Protein AF-A0AAP9S722-F1 (afdb_monomer_lite)

Foldseek 3Di:
DCCLVCQQVVLVVVQVVCVVVVNPDRDDRPNDPDPQQVVLLVVLVVLQVVCCVVVVDPDDPDPVLVVCSSPVVCSRHDHDNDHPNVVVCCSVDPDDDPVVVVVVVVVVVVVVCCCPVPVVVVVVLVVVVVVCDPVPDDPVSVVVVVVVVVVVVVVVDD

InterPro domains:
  IPR004299 Membrane bound O-acyl transferase, MBOAT [PF03062] (55-155)
  IPR051085 Membrane-bound O-acyltransferase [PTHR13285] (2-118)

Structure (mmCIF, N/CA/C/O backbone):
data_AF-A0AAP9S722-F1
#
_entry.id   AF-A0AAP9S722-F1
#
loop_
_atom_site.group_PDB
_atom_site.id
_atom_site.type_symbol
_atom_site.label_atom_id
_atom_site.label_alt_id
_atom_site.label_comp_id
_atom_site.label_asym_id
_atom_site.label_entity_id
_atom_site.label_seq_id
_atom_site.pdbx_PDB_ins_code
_atom_site.Cartn_x
_atom_site.Cartn_y
_atom_site.Cartn_z
_atom_site.occupancy
_atom_site.B_iso_or_equiv
_atom_site.auth_seq_id
_atom_site.auth_comp_id
_atom_site.auth_asym_id
_atom_site.auth_atom_id
_atom_site.pdbx_PDB_model_num
ATOM 1 N N . MET A 1 1 ? -6.057 -19.200 -9.164 1.00 54.00 1 MET A N 1
ATOM 2 C CA . MET A 1 1 ? -4.610 -18.949 -9.387 1.00 54.00 1 MET A CA 1
ATOM 3 C C . MET A 1 1 ? -4.023 -19.876 -10.448 1.00 54.00 1 MET A C 1
ATOM 5 O O . MET A 1 1 ? -3.606 -19.373 -11.482 1.00 54.00 1 MET A O 1
ATOM 9 N N . PHE A 1 2 ? -4.044 -21.202 -10.250 1.00 55.28 2 PHE A N 1
ATOM 10 C CA . PHE A 1 2 ? -3.465 -22.172 -11.196 1.00 55.28 2 PHE A CA 1
ATOM 11 C C . PHE A 1 2 ? -4.076 -22.087 -12.611 1.00 55.28 2 PHE A C 1
ATOM 13 O O . PHE A 1 2 ? -3.354 -21.917 -13.587 1.00 55.28 2 PHE A O 1
ATOM 20 N N . LEU A 1 3 ? -5.408 -22.056 -12.724 1.00 56.44 3 LEU A N 1
ATOM 21 C CA . LEU A 1 3 ? -6.095 -21.977 -14.024 1.00 56.44 3 LEU A CA 1
ATOM 22 C C . LEU A 1 3 ? -5.758 -20.707 -14.830 1.00 56.44 3 LEU A C 1
ATOM 24 O O . LEU A 1 3 ? -5.638 -20.768 -16.045 1.00 56.44 3 LEU A O 1
ATOM 28 N N . PHE A 1 4 ? -5.542 -19.564 -14.175 1.00 58.66 4 PHE A N 1
ATOM 29 C CA . PHE A 1 4 ? -5.227 -18.303 -14.862 1.00 58.66 4 PHE A CA 1
ATOM 30 C C . PHE A 1 4 ? -3.790 -18.265 -15.388 1.00 58.66 4 PHE A C 1
ATOM 32 O O . PHE A 1 4 ? -3.552 -17.783 -16.487 1.00 58.66 4 PHE A O 1
ATOM 39 N N . LYS A 1 5 ? -2.830 -18.784 -14.615 1.00 58.50 5 LYS A N 1
ATOM 40 C CA . LYS A 1 5 ? -1.409 -18.742 -14.982 1.00 58.50 5 LYS A CA 1
ATOM 41 C C . LYS A 1 5 ? -1.025 -19.836 -15.981 1.00 58.50 5 LYS A C 1
ATOM 43 O O . LYS A 1 5 ? -0.158 -19.617 -16.818 1.00 58.50 5 LYS A O 1
ATOM 48 N N . TYR A 1 6 ? -1.669 -21.000 -15.892 1.00 63.03 6 TYR A N 1
ATOM 49 C CA . TYR A 1 6 ? -1.315 -22.171 -16.693 1.00 63.03 6 TYR A CA 1
ATOM 50 C C . TYR A 1 6 ? -2.279 -22.448 -17.852 1.00 63.03 6 TYR A C 1
ATOM 52 O O . TYR A 1 6 ? -1.959 -23.304 -18.669 1.00 63.03 6 TYR A O 1
ATOM 60 N N . SER A 1 7 ? -3.404 -21.730 -17.991 1.00 65.06 7 SER A N 1
ATOM 61 C CA . SER A 1 7 ? -4.310 -21.907 -19.144 1.00 65.06 7 SER A CA 1
ATOM 62 C C . SER A 1 7 ? -3.621 -21.614 -20.473 1.00 65.06 7 SER A C 1
ATOM 64 O O . SER A 1 7 ? -3.745 -22.414 -21.393 1.00 65.06 7 SER A O 1
ATOM 66 N N . GLY A 1 8 ? -2.839 -20.533 -20.562 1.00 68.94 8 GLY A N 1
ATOM 67 C CA . GLY A 1 8 ? -2.083 -20.194 -21.772 1.00 68.94 8 GLY A CA 1
ATOM 68 C C . GLY A 1 8 ? -1.009 -21.226 -22.121 1.00 68.94 8 GLY A C 1
ATOM 69 O O . GLY A 1 8 ? -0.897 -21.642 -23.272 1.00 68.94 8 GLY A O 1
ATOM 70 N N . PHE A 1 9 ? -0.272 -21.711 -21.116 1.00 70.12 9 PHE A N 1
ATOM 71 C CA . PHE A 1 9 ? 0.711 -22.784 -21.290 1.00 70.12 9 PHE A CA 1
ATOM 72 C C . PHE A 1 9 ? 0.038 -24.095 -21.716 1.00 70.12 9 PHE A C 1
ATOM 74 O O . PHE A 1 9 ? 0.480 -24.735 -22.664 1.00 70.12 9 PHE A O 1
ATOM 81 N N . PHE A 1 10 ? -1.056 -24.487 -21.063 1.00 71.38 10 PHE A N 1
ATOM 82 C CA . 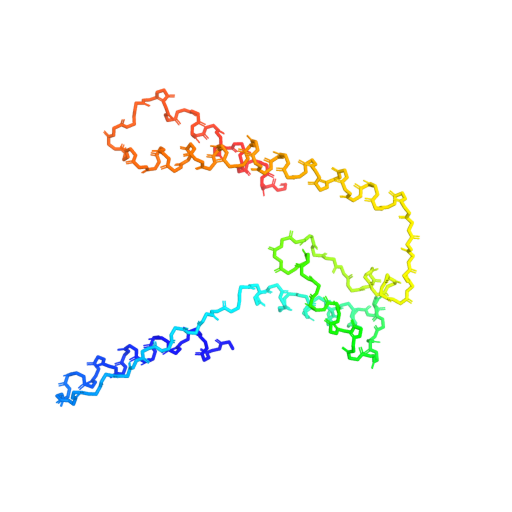PHE A 1 10 ? -1.760 -25.731 -21.362 1.00 71.38 10 PHE A CA 1
ATOM 83 C C . PHE A 1 10 ? -2.418 -25.691 -22.747 1.00 71.38 10 PHE A C 1
ATOM 85 O O . PHE A 1 10 ? -2.243 -26.625 -23.522 1.00 71.38 10 PHE A O 1
ATOM 92 N N . ALA A 1 11 ? -3.082 -24.585 -23.103 1.00 70.31 11 ALA A N 1
ATOM 93 C CA . ALA A 1 11 ? -3.672 -24.379 -24.426 1.00 70.31 11 ALA A CA 1
ATOM 94 C C . ALA A 1 11 ? -2.610 -24.340 -25.540 1.00 70.31 11 ALA A C 1
ATOM 96 O O . ALA A 1 11 ? -2.820 -24.918 -26.604 1.00 70.31 11 ALA A O 1
ATOM 97 N N . GLY A 1 12 ? -1.446 -23.726 -25.288 1.00 71.25 12 GLY A N 1
ATOM 98 C CA . GLY A 1 12 ? -0.318 -23.718 -26.224 1.00 71.25 12 GLY A CA 1
ATOM 99 C C . GLY A 1 12 ? 0.289 -25.107 -26.453 1.00 71.25 12 GLY A C 1
ATOM 100 O O . GLY A 1 12 ? 0.514 -25.496 -27.598 1.00 71.25 12 GLY A O 1
ATOM 101 N N . ASN A 1 13 ? 0.491 -25.891 -25.387 1.00 76.69 13 ASN A N 1
ATOM 102 C CA . ASN A 1 13 ? 0.981 -27.269 -25.501 1.00 76.69 13 ASN A CA 1
ATOM 103 C C . ASN A 1 13 ? -0.042 -28.187 -26.187 1.00 76.69 13 ASN A C 1
ATOM 105 O O . ASN A 1 13 ? 0.343 -29.007 -27.019 1.00 76.69 13 ASN A O 1
ATOM 109 N N . LEU A 1 14 ? -1.340 -28.027 -25.899 1.00 73.81 14 LEU A N 1
ATOM 110 C CA . LEU A 1 14 ? -2.395 -28.793 -26.567 1.00 73.81 14 LEU A CA 1
ATOM 111 C C . LEU A 1 14 ? -2.430 -28.490 -28.068 1.00 73.81 14 LEU A C 1
ATOM 113 O O . LEU A 1 14 ? -2.436 -29.421 -28.866 1.00 73.81 14 LEU A O 1
ATOM 117 N N . ASN A 1 15 ? -2.385 -27.210 -28.456 1.00 74.94 15 ASN A N 1
ATOM 118 C CA . ASN A 1 15 ? -2.340 -26.807 -29.864 1.00 74.94 15 ASN A CA 1
ATOM 119 C C . ASN A 1 15 ? -1.092 -27.344 -30.581 1.00 74.94 15 ASN A C 1
ATOM 121 O O . ASN A 1 15 ? -1.192 -27.761 -31.732 1.00 74.94 15 ASN A O 1
ATOM 125 N N . TRP A 1 16 ? 0.067 -27.386 -29.914 1.00 74.06 16 TRP A N 1
ATOM 126 C CA . TRP A 1 16 ? 1.291 -27.959 -30.485 1.00 74.06 16 TRP A CA 1
ATOM 127 C C . TRP A 1 16 ? 1.162 -29.468 -30.760 1.00 74.06 16 TRP A C 1
ATOM 129 O O . TRP A 1 16 ? 1.579 -29.948 -31.815 1.00 74.06 16 TRP A O 1
ATOM 139 N N . ILE A 1 17 ? 0.534 -30.216 -29.848 1.00 76.38 17 ILE A N 1
ATOM 140 C CA . ILE A 1 17 ? 0.276 -31.657 -30.008 1.00 76.38 17 ILE A CA 1
ATOM 141 C C . ILE A 1 17 ? -0.802 -31.904 -31.078 1.00 76.38 17 ILE A C 1
ATOM 143 O O . ILE A 1 17 ? -0.631 -32.769 -31.933 1.00 76.38 17 ILE A O 1
ATOM 147 N N . LEU A 1 18 ? -1.882 -31.117 -31.077 1.00 71.31 18 LEU A N 1
ATOM 148 C CA . LEU A 1 18 ? -2.983 -31.205 -32.045 1.00 71.31 18 LEU A CA 1
ATOM 149 C C . LEU A 1 18 ? -2.522 -30.888 -33.477 1.00 71.31 18 LEU A C 1
ATOM 151 O O . LEU A 1 18 ? -2.888 -31.612 -34.403 1.00 71.31 18 LEU A O 1
ATOM 155 N N . GLN A 1 19 ? -1.644 -29.889 -33.653 1.00 71.81 19 GLN A N 1
ATOM 156 C CA . GLN A 1 19 ? -1.005 -29.605 -34.944 1.00 71.81 19 GLN A CA 1
ATOM 157 C C . GLN A 1 19 ? -0.114 -30.757 -35.416 1.00 71.81 19 GLN A C 1
ATOM 159 O O . GLN A 1 19 ? -0.135 -31.091 -36.598 1.00 71.81 19 GLN A O 1
ATOM 164 N N . LYS A 1 20 ? 0.629 -31.409 -34.511 1.00 71.31 20 LYS A N 1
ATOM 165 C CA . LYS A 1 20 ? 1.445 -32.583 -34.863 1.00 71.31 20 LYS A CA 1
ATOM 166 C C . LYS A 1 20 ? 0.620 -33.807 -35.268 1.00 71.31 20 LYS A C 1
ATOM 168 O O . LYS A 1 20 ? 1.112 -34.620 -36.041 1.00 71.31 20 LYS A O 1
ATOM 173 N N . ILE A 1 21 ? -0.607 -33.940 -34.763 1.00 76.56 21 ILE A N 1
ATOM 174 C CA . ILE A 1 21 ? -1.522 -35.058 -35.062 1.00 76.56 21 ILE A CA 1
ATOM 175 C C . ILE A 1 21 ? -2.395 -34.766 -36.307 1.00 76.56 21 ILE A C 1
ATOM 177 O O . ILE A 1 21 ? -3.160 -35.617 -36.748 1.00 76.56 21 ILE A O 1
ATOM 181 N N . GLY A 1 22 ? -2.249 -33.591 -36.937 1.00 65.38 22 GLY A N 1
ATOM 182 C CA . GLY A 1 22 ? -2.937 -33.246 -38.189 1.00 65.38 22 GLY A CA 1
ATOM 183 C C . GLY A 1 22 ? -4.399 -32.820 -38.016 1.00 65.38 22 GLY A C 1
ATOM 184 O O . GLY A 1 22 ? -5.134 -32.711 -38.995 1.00 65.38 22 GLY A O 1
ATOM 185 N N . ILE A 1 23 ? -4.832 -32.554 -36.781 1.00 61.81 23 ILE A N 1
ATOM 186 C CA . ILE A 1 23 ? -6.182 -32.077 -36.477 1.00 61.81 23 ILE A CA 1
ATOM 187 C C . ILE A 1 23 ? -6.142 -30.546 -36.520 1.00 61.81 23 ILE A C 1
ATOM 189 O O . ILE A 1 23 ? -5.562 -29.906 -35.645 1.00 61.81 23 ILE A O 1
ATOM 193 N N . GLY A 1 24 ? -6.752 -29.945 -37.547 1.00 58.12 24 GLY A N 1
ATOM 194 C CA . GLY A 1 24 ? -6.801 -28.492 -37.784 1.00 58.12 24 GLY A CA 1
ATOM 195 C C . GLY A 1 24 ? -7.684 -27.707 -36.805 1.00 58.12 24 GLY A C 1
ATOM 196 O O . GLY A 1 24 ? -8.403 -26.800 -37.215 1.00 58.12 24 GLY A O 1
ATOM 197 N N . PHE A 1 25 ? -7.676 -28.068 -35.521 1.00 58.31 25 PHE A N 1
ATOM 198 C CA . PHE A 1 25 ? -8.461 -27.415 -34.481 1.00 58.31 25 PHE A CA 1
ATOM 199 C C . PHE A 1 25 ? -7.554 -26.494 -33.661 1.00 58.31 25 PHE A C 1
ATOM 201 O O . PHE A 1 25 ? -6.745 -26.942 -32.853 1.00 58.31 25 PHE A O 1
ATOM 208 N N . SER A 1 26 ? -7.666 -25.189 -33.905 1.00 58.22 26 SER A N 1
ATOM 209 C CA . SER A 1 26 ? -6.958 -24.155 -33.149 1.00 58.22 26 SER A CA 1
ATOM 210 C C . SER A 1 26 ? -7.811 -23.744 -31.953 1.00 58.22 26 SER A C 1
ATOM 212 O O . SER A 1 26 ? -8.825 -23.059 -32.107 1.00 58.22 26 SER A O 1
ATOM 214 N N . ILE A 1 27 ? -7.420 -24.162 -30.748 1.00 62.81 27 ILE A N 1
ATOM 215 C CA . ILE A 1 27 ? -8.035 -23.646 -29.526 1.00 62.81 27 ILE A CA 1
ATOM 216 C C . ILE A 1 27 ? -7.507 -22.227 -29.343 1.00 62.81 27 ILE A C 1
ATOM 218 O O . ILE A 1 27 ? -6.312 -22.018 -29.121 1.00 62.81 27 ILE A O 1
ATOM 222 N N . ARG A 1 28 ? -8.393 -21.236 -29.457 1.00 60.84 28 ARG A N 1
ATOM 223 C CA . ARG A 1 28 ? -8.056 -19.838 -29.186 1.00 60.84 28 ARG A CA 1
ATOM 224 C C . ARG A 1 28 ? -7.598 -19.742 -27.735 1.00 60.84 28 ARG A C 1
ATOM 226 O O . ARG A 1 28 ? -8.394 -20.001 -26.839 1.00 60.84 28 ARG A O 1
ATOM 233 N N . ILE A 1 29 ? -6.328 -19.403 -27.518 1.00 61.72 29 ILE A N 1
ATOM 234 C CA . ILE A 1 29 ? -5.770 -19.206 -26.180 1.00 61.72 29 ILE A CA 1
ATOM 235 C C . ILE A 1 29 ? -6.556 -18.056 -25.549 1.00 61.72 29 ILE A C 1
ATOM 237 O O . ILE A 1 29 ? -6.481 -16.933 -26.056 1.00 61.72 29 ILE A O 1
ATOM 241 N N . PRO A 1 30 ? -7.355 -18.302 -24.500 1.00 61.62 30 PRO A N 1
ATOM 242 C CA . PRO A 1 30 ? -8.021 -17.211 -23.832 1.00 61.62 30 PRO A CA 1
ATOM 243 C C . PRO A 1 30 ? -6.936 -16.478 -23.038 1.00 61.62 30 PRO A C 1
ATOM 245 O O . PRO A 1 30 ? -6.375 -17.007 -22.077 1.00 61.62 30 PRO A O 1
ATOM 248 N N . GLU A 1 31 ? -6.586 -15.273 -23.482 1.00 58.88 31 GLU A N 1
ATOM 249 C CA . GLU A 1 31 ? -5.776 -14.345 -22.700 1.00 58.88 31 GLU A CA 1
ATOM 250 C C . GLU A 1 31 ? -6.621 -13.912 -21.503 1.00 58.88 31 GLU A C 1
ATOM 252 O O . GLU A 1 31 ? -7.357 -12.931 -21.564 1.00 58.88 31 GLU A O 1
ATOM 257 N N . LEU A 1 32 ? -6.595 -14.694 -20.422 1.00 62.19 32 LEU A N 1
ATOM 258 C CA . LEU A 1 32 ? -7.204 -14.259 -19.175 1.00 62.19 32 LEU A CA 1
ATOM 259 C C . LEU A 1 32 ? -6.266 -13.214 -18.568 1.00 62.19 32 LEU A C 1
ATOM 261 O O . LEU A 1 32 ? -5.161 -13.579 -18.148 1.00 62.19 32 LEU A O 1
ATOM 265 N N . PRO A 1 33 ? -6.672 -11.934 -18.486 1.00 61.72 33 PRO A N 1
ATOM 266 C CA . PRO A 1 33 ? -5.869 -10.941 -17.801 1.00 61.72 33 PRO A CA 1
ATOM 267 C C . PRO A 1 33 ? -5.736 -11.380 -16.344 1.00 61.72 33 PRO A C 1
ATOM 269 O O . PRO A 1 33 ? -6.727 -11.543 -15.629 1.00 61.72 33 PRO A O 1
ATOM 272 N N . LEU A 1 34 ? -4.501 -11.626 -15.912 1.00 63.38 34 LEU A N 1
ATOM 273 C CA . LEU A 1 34 ? -4.204 -11.874 -14.508 1.00 63.38 34 LEU A CA 1
ATOM 274 C C . LEU A 1 34 ? -4.618 -10.622 -13.726 1.00 63.38 34 LEU A C 1
ATOM 276 O O . LEU A 1 34 ? -4.130 -9.536 -14.051 1.00 63.38 34 LEU A O 1
ATOM 280 N N . PRO A 1 35 ? -5.490 -10.741 -12.707 1.00 63.94 35 PRO A N 1
ATOM 281 C CA . PRO A 1 35 ? -5.807 -9.599 -11.868 1.00 63.94 35 PRO A CA 1
ATOM 282 C C . PRO A 1 35 ? -4.514 -9.062 -11.246 1.00 63.94 35 PRO A C 1
ATOM 284 O O . PRO A 1 35 ? -3.814 -9.752 -10.495 1.00 63.94 35 PRO A O 1
ATOM 287 N N . VAL A 1 36 ? -4.162 -7.835 -11.616 1.00 65.69 36 VAL A N 1
ATOM 288 C CA . VAL A 1 36 ? -2.990 -7.150 -11.081 1.00 65.69 36 VAL A CA 1
ATOM 289 C C . VAL A 1 36 ? -3.215 -6.975 -9.579 1.00 65.69 36 VAL A C 1
ATOM 291 O O . VAL A 1 36 ? -4.240 -6.442 -9.165 1.00 65.69 36 VAL A O 1
ATOM 294 N N . GLY A 1 37 ? -2.281 -7.464 -8.762 1.00 67.31 37 GLY A N 1
ATOM 295 C CA . GLY A 1 37 ? -2.318 -7.282 -7.309 1.00 67.31 37 GLY A CA 1
ATOM 296 C C . GLY A 1 37 ? -2.758 -8.487 -6.468 1.00 67.31 37 GLY A C 1
ATOM 297 O O . GLY A 1 37 ? -2.873 -8.352 -5.255 1.00 67.31 37 GLY A O 1
ATOM 298 N N . ILE A 1 38 ? -2.937 -9.688 -7.040 1.00 75.62 38 ILE A N 1
ATOM 299 C CA . ILE A 1 38 ? -3.320 -10.888 -6.252 1.00 75.62 38 ILE A CA 1
ATOM 300 C C . ILE A 1 38 ? -2.337 -11.213 -5.122 1.00 75.62 38 ILE A C 1
ATOM 302 O O . ILE A 1 38 ? -2.756 -11.653 -4.055 1.00 75.62 38 ILE A O 1
ATOM 306 N N . SER A 1 39 ? -1.043 -10.961 -5.310 1.00 78.00 39 SER A N 1
ATOM 307 C CA . SER A 1 39 ? -0.060 -11.141 -4.237 1.00 78.00 39 SER A CA 1
ATOM 308 C C . SER A 1 39 ? -0.376 -10.261 -3.022 1.00 78.00 39 SER A C 1
ATOM 310 O O . SER A 1 39 ? -0.312 -10.735 -1.890 1.00 78.00 39 SER A O 1
ATOM 312 N N . PHE A 1 40 ? -0.806 -9.017 -3.243 1.00 76.81 40 PHE A N 1
ATOM 313 C CA . PHE A 1 40 ? -1.189 -8.111 -2.160 1.00 76.81 40 PHE A CA 1
ATOM 314 C C . PHE A 1 40 ? -2.459 -8.582 -1.452 1.00 76.81 40 PHE A C 1
ATOM 316 O O . PHE A 1 40 ? -2.473 -8.608 -0.224 1.00 76.81 40 PHE A O 1
ATOM 323 N N . TYR A 1 41 ? -3.458 -9.074 -2.195 1.00 77.81 41 TYR A N 1
ATOM 324 C CA . TYR A 1 41 ? -4.643 -9.717 -1.612 1.00 77.81 41 TYR A CA 1
ATOM 325 C C . TYR A 1 41 ? -4.266 -10.874 -0.680 1.00 77.81 41 TYR A C 1
ATOM 327 O O . TYR A 1 41 ? -4.776 -10.977 0.436 1.00 77.81 41 TYR A O 1
ATOM 335 N N . THR A 1 42 ? -3.341 -11.739 -1.111 1.00 82.00 42 THR A N 1
ATOM 336 C CA . THR A 1 42 ? -2.891 -12.859 -0.277 1.00 82.00 42 THR A CA 1
ATOM 337 C C . THR A 1 42 ? -2.114 -12.391 0.949 1.00 82.00 42 THR A C 1
ATOM 339 O O . THR A 1 42 ? -2.348 -12.911 2.036 1.00 82.00 42 THR A O 1
ATOM 342 N N . PHE A 1 43 ? -1.249 -11.380 0.821 1.00 79.81 43 PHE A N 1
ATOM 343 C CA . PHE A 1 43 ? -0.515 -10.838 1.966 1.00 79.81 43 PHE A CA 1
ATOM 344 C C . PHE A 1 43 ? -1.436 -10.156 2.978 1.00 79.81 43 PHE A C 1
ATOM 346 O O . PHE A 1 43 ? -1.261 -10.359 4.175 1.00 79.81 43 PHE A O 1
ATOM 353 N N . GLN A 1 44 ? -2.458 -9.427 2.526 1.00 79.75 44 GLN A N 1
ATOM 354 C CA . GLN A 1 44 ? -3.471 -8.849 3.412 1.00 79.75 44 GLN A CA 1
ATOM 355 C C . GLN A 1 44 ? -4.283 -9.928 4.135 1.00 79.75 44 GLN A C 1
ATOM 357 O O . GLN A 1 44 ? -4.491 -9.830 5.342 1.00 79.75 44 GLN A O 1
ATOM 362 N N . ALA A 1 45 ? -4.704 -10.985 3.432 1.00 83.38 45 ALA A N 1
ATOM 363 C CA . ALA A 1 45 ? -5.439 -12.092 4.042 1.00 83.38 45 ALA A CA 1
ATOM 364 C C . ALA A 1 45 ? -4.593 -12.847 5.083 1.00 83.38 45 ALA A C 1
ATOM 366 O O . ALA A 1 45 ? -5.088 -13.178 6.160 1.00 83.38 45 ALA A O 1
ATOM 367 N N . ILE A 1 46 ? -3.307 -13.073 4.794 1.00 84.88 46 ILE A N 1
ATOM 368 C CA . ILE A 1 46 ? -2.363 -13.687 5.737 1.00 84.88 46 ILE A CA 1
ATOM 369 C C . ILE A 1 46 ? -2.118 -12.763 6.933 1.00 84.88 46 ILE A C 1
ATOM 371 O O . ILE A 1 46 ? -2.141 -13.235 8.066 1.00 84.88 46 ILE A O 1
ATOM 375 N N . SER A 1 47 ? -1.929 -11.459 6.705 1.00 82.25 47 SER A N 1
ATOM 376 C CA . SER A 1 47 ? -1.750 -10.479 7.783 1.00 82.25 47 SER A CA 1
ATOM 377 C C . SER A 1 47 ? -2.969 -10.444 8.700 1.00 82.25 47 SER A C 1
ATOM 379 O O . SER A 1 47 ? -2.816 -10.486 9.914 1.00 82.25 47 SER A O 1
ATOM 381 N N . TYR A 1 48 ? -4.179 -10.447 8.137 1.00 82.81 48 TYR A N 1
ATOM 382 C CA . TYR A 1 48 ? -5.417 -10.529 8.909 1.00 82.81 48 TYR A CA 1
ATOM 383 C C . TYR A 1 48 ? -5.463 -11.792 9.776 1.00 82.81 48 TYR A C 1
ATOM 385 O O . TYR A 1 48 ? -5.758 -11.725 10.968 1.00 82.81 48 TYR A O 1
ATOM 393 N N . LEU A 1 49 ? -5.141 -12.948 9.187 1.00 85.12 49 LEU A N 1
ATOM 394 C CA . LEU A 1 49 ? -5.144 -14.217 9.907 1.00 85.12 49 LEU A CA 1
ATOM 395 C C . LEU A 1 49 ? -4.097 -14.233 11.032 1.00 85.12 49 LEU A C 1
ATOM 397 O O . LEU A 1 49 ? -4.380 -14.731 12.120 1.00 85.12 49 LEU A O 1
ATOM 401 N N . ALA A 1 50 ? -2.918 -13.655 10.792 1.00 84.19 50 ALA A N 1
ATOM 402 C CA . ALA A 1 50 ? -1.865 -13.512 11.790 1.00 84.19 50 ALA A CA 1
ATOM 403 C C . ALA A 1 50 ? -2.288 -12.594 12.952 1.00 84.19 50 ALA A C 1
ATOM 405 O O . ALA A 1 50 ? -2.094 -12.967 14.109 1.00 84.19 50 ALA A O 1
ATOM 406 N N . ASP A 1 51 ? -2.915 -11.448 12.664 1.00 81.31 51 ASP A N 1
ATOM 407 C CA . ASP A 1 51 ? -3.405 -10.495 13.673 1.00 81.31 51 ASP A CA 1
ATOM 408 C C . ASP A 1 51 ? -4.495 -11.126 14.564 1.00 81.31 51 ASP A C 1
ATOM 410 O O . ASP A 1 51 ? -4.495 -10.951 15.787 1.00 81.31 51 ASP A O 1
ATOM 414 N N . VAL A 1 52 ? -5.409 -11.906 13.967 1.00 84.38 52 VAL A N 1
ATOM 415 C CA . VAL A 1 52 ? -6.454 -12.648 14.699 1.00 84.38 52 VAL A CA 1
ATOM 416 C C . VAL A 1 52 ? -5.843 -13.772 15.535 1.00 84.38 52 VAL A C 1
ATOM 418 O O . VAL A 1 52 ? -6.210 -13.943 16.698 1.00 84.38 52 VAL A O 1
ATOM 421 N N . TYR A 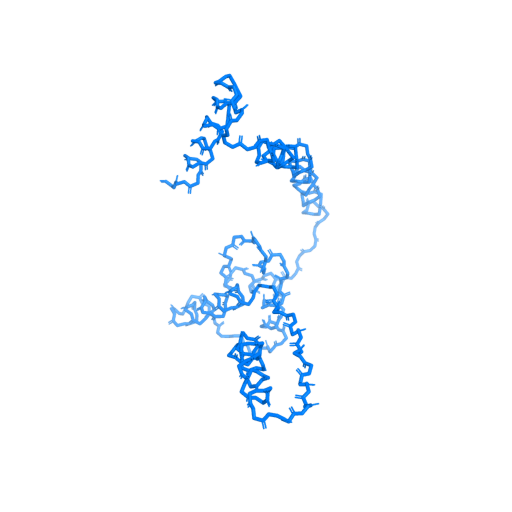1 53 ? -4.874 -14.510 14.984 1.00 84.88 53 TYR A N 1
ATOM 422 C CA . TYR A 1 53 ? -4.172 -15.574 15.705 1.00 84.88 53 TYR A CA 1
ATOM 423 C C . TYR A 1 53 ? -3.405 -15.039 16.923 1.00 84.88 53 TYR A C 1
ATOM 425 O O . TYR A 1 53 ? -3.454 -15.631 18.001 1.00 84.88 53 TYR A O 1
ATOM 433 N N . ARG A 1 54 ? -2.752 -13.878 16.785 1.00 84.19 54 ARG A N 1
ATOM 434 C CA . ARG A 1 54 ? -2.048 -13.181 17.876 1.00 84.19 54 ARG A CA 1
ATOM 435 C C . ARG A 1 54 ? -2.978 -12.492 18.878 1.00 84.19 54 ARG A C 1
ATOM 437 O O . ARG A 1 54 ? -2.495 -11.955 19.870 1.00 84.19 54 ARG A O 1
ATOM 444 N N . LYS A 1 55 ? -4.298 -12.529 18.656 1.00 80.12 55 LYS A N 1
ATOM 445 C CA . LYS A 1 55 ? -5.324 -11.840 19.461 1.00 80.12 55 LYS A CA 1
ATOM 446 C C . LYS A 1 55 ? -5.136 -10.315 19.525 1.00 80.12 55 LYS A C 1
ATOM 448 O O . LYS A 1 55 ? -5.667 -9.671 20.426 1.00 80.12 55 LYS A O 1
ATOM 453 N N . GLU A 1 56 ? -4.419 -9.730 18.564 1.00 75.50 56 GLU A N 1
ATOM 454 C CA . GLU A 1 56 ? -4.237 -8.275 18.449 1.00 75.50 56 GLU A CA 1
ATOM 455 C C . GLU A 1 56 ? -5.474 -7.601 17.834 1.00 75.50 56 GLU A C 1
ATOM 457 O O . GLU A 1 56 ? -5.786 -6.445 18.130 1.00 75.50 56 GLU A O 1
ATOM 462 N N . ALA A 1 57 ? -6.227 -8.344 17.017 1.00 72.56 57 ALA A N 1
ATOM 463 C CA . ALA A 1 57 ? -7.517 -7.932 16.487 1.00 72.56 57 ALA A CA 1
ATOM 464 C C . ALA A 1 57 ? -8.580 -9.015 16.711 1.00 72.56 57 ALA A C 1
ATOM 466 O O . ALA A 1 57 ? -8.332 -10.206 16.535 1.00 72.56 57 ALA A O 1
ATOM 467 N N . PHE A 1 58 ? -9.798 -8.595 17.063 1.00 75.88 58 PHE A N 1
ATOM 468 C CA . PHE A 1 58 ? -10.949 -9.497 17.068 1.00 75.88 58 PHE A CA 1
ATOM 469 C C . PHE A 1 58 ? -11.349 -9.851 15.635 1.00 75.88 58 PHE A C 1
ATOM 471 O O . PHE A 1 58 ? -11.276 -9.000 14.742 1.00 75.88 58 PHE A O 1
ATOM 478 N N . HIS A 1 59 ? -11.803 -11.092 15.445 1.00 76.88 59 HIS A N 1
ATOM 479 C CA . HIS A 1 59 ? -12.383 -11.531 14.181 1.00 76.88 59 HIS A CA 1
ATOM 480 C C . HIS A 1 59 ? -13.552 -10.615 13.797 1.00 76.88 59 HIS A C 1
ATOM 482 O O . HIS A 1 59 ? -14.300 -10.129 14.650 1.00 76.88 59 HIS A O 1
ATOM 488 N N . GLU A 1 60 ? -13.680 -10.347 12.504 1.00 79.56 60 GLU A N 1
ATOM 489 C CA . GLU A 1 60 ? -14.731 -9.481 11.992 1.00 79.56 60 GLU A CA 1
ATOM 490 C C . GLU A 1 60 ? -15.962 -10.335 11.724 1.00 79.56 60 GLU A C 1
ATOM 492 O O . GLU A 1 60 ? -15.869 -11.366 11.063 1.00 79.56 60 GLU A O 1
ATOM 497 N N . THR A 1 61 ? -17.113 -9.925 12.249 1.00 79.38 61 THR A N 1
ATOM 498 C CA . THR A 1 61 ? -18.366 -10.677 12.092 1.00 79.38 61 THR A CA 1
ATOM 499 C C . THR A 1 61 ? -19.113 -10.291 10.817 1.00 79.38 61 THR A C 1
ATOM 501 O O . THR A 1 61 ? -19.921 -11.067 10.312 1.00 79.38 61 THR A O 1
ATOM 504 N N . SER A 1 62 ? -18.833 -9.104 10.270 1.00 84.44 62 SER A N 1
ATOM 505 C CA . SER A 1 62 ? -19.449 -8.595 9.048 1.00 84.44 62 SER A CA 1
ATOM 506 C C . SER A 1 62 ? -18.582 -8.879 7.823 1.00 84.44 62 SER A C 1
ATOM 508 O O . SER A 1 62 ? -17.486 -8.332 7.672 1.00 84.44 62 SER A O 1
ATOM 510 N N . LEU A 1 63 ? -19.125 -9.664 6.887 1.00 85.31 63 LEU A N 1
ATOM 511 C CA . LEU A 1 63 ? -18.497 -9.912 5.585 1.00 85.31 63 LEU A CA 1
ATOM 512 C C . LEU A 1 63 ? -18.275 -8.610 4.799 1.00 85.31 63 LEU A C 1
ATOM 514 O O . LEU A 1 63 ? -17.311 -8.502 4.048 1.00 85.31 63 LEU A O 1
ATOM 518 N N . ILE A 1 64 ? -19.133 -7.605 4.999 1.00 86.38 64 ILE A N 1
ATOM 519 C CA . ILE A 1 64 ? -19.043 -6.306 4.320 1.00 86.38 64 ILE A CA 1
ATOM 520 C C . ILE A 1 64 ? -17.818 -5.529 4.813 1.00 86.38 64 ILE A C 1
ATOM 522 O O . ILE A 1 64 ? -17.063 -5.003 4.000 1.00 86.38 64 ILE A O 1
ATOM 526 N N . ASN A 1 65 ? -17.582 -5.495 6.127 1.00 83.56 65 ASN A N 1
ATOM 527 C CA . ASN A 1 65 ? -16.426 -4.804 6.708 1.00 83.56 65 ASN A CA 1
ATOM 528 C C . ASN A 1 65 ? -15.113 -5.479 6.296 1.00 83.56 65 ASN A C 1
ATOM 530 O O . ASN A 1 65 ? -14.144 -4.805 5.944 1.00 83.56 65 ASN A O 1
ATOM 534 N N . TYR A 1 66 ? -15.103 -6.813 6.290 1.00 84.31 66 TYR A N 1
ATOM 535 C CA . TYR A 1 66 ? -13.971 -7.598 5.808 1.00 84.31 66 TYR A CA 1
ATOM 536 C C . TYR A 1 66 ? -13.718 -7.381 4.309 1.00 84.31 66 TYR A C 1
ATOM 538 O O . TYR A 1 66 ? -12.585 -7.130 3.897 1.00 84.31 66 TYR A O 1
ATOM 546 N N . GLY A 1 67 ? -14.781 -7.399 3.501 1.00 84.50 67 GLY A N 1
ATOM 547 C CA . GLY A 1 67 ? -14.723 -7.087 2.077 1.00 84.50 67 GLY A CA 1
ATOM 548 C C . GLY A 1 67 ? -14.159 -5.692 1.829 1.00 84.50 67 GLY A C 1
ATOM 549 O O . GLY A 1 67 ? -13.240 -5.550 1.034 1.00 84.50 67 GLY A O 1
ATOM 550 N N . MET A 1 68 ? -14.617 -4.685 2.576 1.00 84.31 68 MET A N 1
ATOM 551 C CA . MET A 1 68 ? -14.131 -3.307 2.477 1.00 84.31 68 MET A CA 1
ATOM 552 C C . MET A 1 68 ? -12.632 -3.185 2.783 1.00 84.31 68 MET A C 1
ATOM 554 O O . MET A 1 68 ? -11.943 -2.430 2.099 1.00 84.31 68 MET A O 1
ATOM 558 N N . TYR A 1 69 ? -12.122 -3.932 3.770 1.00 83.19 69 TYR A N 1
ATOM 559 C CA . TYR A 1 69 ? -10.686 -4.004 4.062 1.00 83.19 69 TYR A CA 1
ATOM 560 C C . TYR A 1 69 ? -9.904 -4.614 2.890 1.00 83.19 69 TYR A C 1
ATOM 562 O O . TYR A 1 69 ? -8.937 -4.023 2.413 1.00 83.19 69 TYR A O 1
ATOM 570 N N . ILE A 1 70 ? -10.363 -5.758 2.381 1.00 80.62 70 ILE A N 1
ATOM 571 C CA . ILE A 1 70 ? -9.694 -6.487 1.299 1.00 80.62 70 ILE A CA 1
ATOM 572 C C . ILE A 1 70 ? -9.741 -5.741 -0.036 1.00 80.62 70 ILE A C 1
ATOM 574 O O . ILE A 1 70 ? -8.792 -5.796 -0.810 1.00 80.62 70 ILE A O 1
ATOM 578 N N . THR A 1 71 ? -10.825 -5.030 -0.337 1.00 81.00 71 THR A N 1
ATOM 579 C CA . THR A 1 71 ? -10.984 -4.312 -1.610 1.00 81.00 71 THR A CA 1
ATOM 580 C C . THR A 1 71 ? -10.457 -2.878 -1.564 1.00 81.00 71 THR A C 1
ATOM 582 O O . THR A 1 71 ? -10.696 -2.106 -2.493 1.00 81.00 71 THR A O 1
ATOM 585 N N . MET A 1 72 ? -9.762 -2.475 -0.496 1.00 79.06 72 MET A N 1
ATOM 586 C CA . MET A 1 72 ? -9.253 -1.114 -0.340 1.00 79.06 72 MET A CA 1
ATOM 587 C C . MET A 1 72 ? -8.081 -0.850 -1.305 1.00 79.06 72 MET A C 1
ATOM 589 O O . MET A 1 72 ? -6.914 -1.065 -0.984 1.00 79.06 72 MET A O 1
ATOM 593 N N . PHE A 1 73 ? -8.407 -0.326 -2.492 1.00 69.81 73 PHE A N 1
ATOM 594 C CA . PHE A 1 73 ? -7.481 -0.065 -3.607 1.00 69.81 73 PHE A CA 1
ATOM 595 C C . PHE A 1 73 ? -6.139 0.599 -3.236 1.00 69.81 73 PHE A C 1
ATOM 597 O O . PHE A 1 73 ? -5.111 0.126 -3.724 1.00 69.81 73 PHE A O 1
ATOM 604 N N . PRO A 1 74 ? -6.078 1.625 -2.358 1.00 62.31 74 PRO A N 1
ATOM 605 C CA . PRO A 1 74 ? -4.806 2.240 -1.969 1.00 62.31 74 PRO A CA 1
ATOM 606 C C . PRO A 1 74 ? -3.773 1.252 -1.408 1.00 62.31 74 PRO A C 1
ATOM 608 O O . PRO A 1 74 ? -2.575 1.429 -1.617 1.00 62.31 74 PRO A O 1
ATOM 611 N N . GLN A 1 75 ? -4.221 0.197 -0.725 1.00 63.34 75 GLN A N 1
ATOM 612 C CA . GLN A 1 75 ? -3.341 -0.818 -0.140 1.00 63.34 75 GLN A CA 1
ATOM 613 C C . GLN A 1 75 ? -2.989 -1.944 -1.123 1.00 63.34 75 GLN A C 1
ATOM 615 O O . GLN A 1 75 ? -2.019 -2.661 -0.908 1.00 63.34 75 GLN A O 1
ATOM 620 N N . LEU A 1 76 ? -3.741 -2.082 -2.217 1.00 55.62 76 LEU A N 1
ATOM 621 C CA . LEU A 1 76 ? -3.634 -3.211 -3.144 1.00 55.62 76 LEU A CA 1
ATOM 622 C C . LEU A 1 76 ? -2.527 -3.074 -4.195 1.00 55.62 76 LEU A C 1
ATOM 624 O O . LEU A 1 76 ? -2.163 -4.072 -4.814 1.00 55.62 76 LEU A O 1
ATOM 628 N N . ILE A 1 77 ? -2.005 -1.865 -4.427 1.00 54.00 77 ILE A N 1
ATOM 629 C CA . ILE A 1 77 ? -1.021 -1.617 -5.497 1.00 54.00 77 ILE A CA 1
ATOM 630 C C . ILE A 1 77 ? 0.350 -1.193 -4.959 1.00 54.00 77 ILE A C 1
ATOM 632 O O . ILE A 1 77 ? 1.360 -1.583 -5.541 1.00 54.00 77 ILE A O 1
ATOM 636 N N . ALA A 1 78 ? 0.406 -0.401 -3.881 1.00 50.84 78 ALA A N 1
ATOM 637 C CA . ALA A 1 78 ? 1.673 0.130 -3.356 1.00 50.84 78 ALA A CA 1
ATOM 638 C C . ALA A 1 78 ? 1.585 0.764 -1.948 1.00 50.84 78 ALA A C 1
ATOM 640 O O . ALA A 1 78 ? 2.494 1.492 -1.552 1.00 50.84 78 ALA A O 1
ATOM 641 N N . GLY A 1 79 ? 0.495 0.565 -1.199 1.00 57.88 79 GLY A N 1
ATOM 642 C CA . GLY A 1 79 ? 0.382 1.134 0.147 1.00 57.88 79 GLY A CA 1
ATOM 643 C C . GLY A 1 79 ? 1.311 0.422 1.143 1.00 57.88 79 GLY A C 1
ATOM 644 O O . GLY A 1 79 ? 1.561 -0.772 0.971 1.00 57.88 79 GLY A O 1
ATOM 645 N N . PRO A 1 80 ? 1.810 1.103 2.196 1.00 57.94 80 PRO A N 1
ATOM 646 C CA . PRO A 1 80 ? 2.459 0.417 3.314 1.00 57.94 80 PRO A CA 1
ATOM 647 C C . PRO A 1 80 ? 1.531 -0.685 3.836 1.00 57.94 80 PRO A C 1
ATOM 649 O O . PRO A 1 80 ? 0.311 -0.513 3.826 1.00 57.94 80 PRO A O 1
ATOM 652 N N . ILE A 1 81 ? 2.088 -1.819 4.267 1.00 63.09 81 ILE A N 1
ATOM 653 C CA . ILE A 1 81 ? 1.289 -2.935 4.788 1.00 63.09 81 ILE A CA 1
ATOM 654 C C . ILE A 1 81 ? 0.633 -2.463 6.090 1.00 63.09 81 ILE A C 1
ATOM 656 O O . ILE A 1 81 ? 1.261 -2.429 7.145 1.00 63.09 81 ILE A O 1
ATOM 660 N N . VAL A 1 82 ? -0.622 -2.024 5.996 1.00 65.12 82 VAL A N 1
ATOM 661 C CA . VAL A 1 82 ? -1.394 -1.533 7.136 1.00 65.12 82 VAL A CA 1
ATOM 662 C C . VAL A 1 82 ? -2.100 -2.717 7.798 1.00 65.12 82 VAL A C 1
ATOM 664 O O . VAL A 1 82 ? -2.824 -3.471 7.143 1.00 65.12 82 VAL A O 1
ATOM 667 N N . THR A 1 83 ? -1.909 -2.869 9.108 1.00 71.56 83 THR A N 1
ATOM 668 C CA . THR A 1 83 ? -2.517 -3.953 9.892 1.00 71.56 83 THR A CA 1
ATOM 669 C C . THR A 1 83 ? -4.026 -3.779 10.018 1.00 71.56 83 THR A C 1
ATOM 671 O O . THR A 1 83 ? -4.542 -2.652 10.081 1.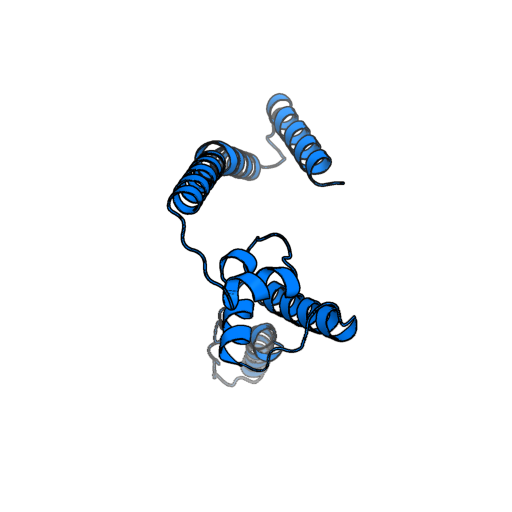00 71.56 83 THR A O 1
ATOM 674 N N . TYR A 1 84 ? -4.748 -4.896 10.114 1.00 77.25 84 TYR A N 1
ATOM 675 C CA . TYR A 1 84 ? -6.207 -4.880 10.198 1.00 77.25 84 TYR A CA 1
ATOM 676 C C . TYR A 1 84 ? -6.699 -4.102 11.426 1.00 77.25 84 TYR A C 1
ATOM 678 O O . TYR A 1 84 ? -7.663 -3.339 11.346 1.00 77.25 84 TYR A O 1
ATOM 686 N N . ALA A 1 85 ? -5.994 -4.226 12.554 1.00 75.75 85 ALA A N 1
ATOM 687 C CA . ALA A 1 85 ? -6.340 -3.572 13.816 1.00 75.75 85 ALA A CA 1
ATOM 688 C C . ALA A 1 85 ? -6.472 -2.040 13.701 1.00 75.75 85 ALA A C 1
ATOM 690 O O . ALA A 1 85 ? -7.340 -1.433 14.339 1.00 75.75 85 ALA A O 1
ATOM 691 N N . SER A 1 86 ? -5.630 -1.407 12.878 1.00 77.38 86 SER A N 1
ATOM 692 C CA . SER A 1 86 ? -5.640 0.047 12.680 1.00 77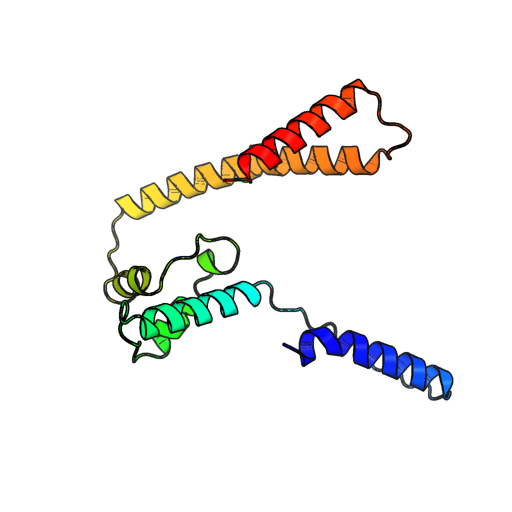.38 86 SER A CA 1
ATOM 693 C C . SER A 1 86 ? -6.782 0.500 11.762 1.00 77.38 86 SER A C 1
ATOM 695 O O . SER A 1 86 ? -7.485 1.466 12.073 1.00 77.38 86 SER A O 1
ATOM 697 N N . VAL A 1 87 ? -7.032 -0.246 10.682 1.00 80.12 87 VAL A N 1
ATOM 698 C CA . VAL A 1 87 ? -8.075 0.058 9.691 1.00 80.12 87 VAL A CA 1
ATOM 699 C C . VAL A 1 87 ? -9.465 -0.230 10.248 1.00 80.12 87 VAL A C 1
ATOM 701 O O . VAL A 1 87 ? -10.389 0.553 10.031 1.00 80.12 87 VAL A O 1
ATOM 704 N N . ARG A 1 88 ? -9.620 -1.291 11.049 1.00 81.50 88 ARG A N 1
ATOM 705 C CA . ARG A 1 88 ? -10.893 -1.674 11.673 1.00 81.50 88 ARG A CA 1
ATOM 706 C C . ARG A 1 88 ? -11.538 -0.514 12.429 1.00 81.50 88 ARG A C 1
ATOM 708 O O . ARG A 1 88 ? -12.744 -0.304 12.302 1.00 81.50 88 ARG A O 1
ATOM 715 N N . LYS A 1 89 ? -10.745 0.260 13.183 1.00 81.00 89 LYS A N 1
ATOM 716 C CA . LYS A 1 89 ? -11.234 1.436 13.927 1.00 81.00 89 LYS A CA 1
ATOM 717 C C . LYS A 1 89 ? -11.825 2.491 12.990 1.00 81.00 89 LYS A C 1
ATOM 719 O O . LYS A 1 89 ? -12.867 3.053 13.309 1.00 81.00 89 LYS A O 1
ATOM 724 N N . GLN A 1 90 ? -11.194 2.720 11.840 1.00 81.06 90 GLN A N 1
ATOM 725 C CA . GLN A 1 90 ? -11.637 3.698 10.842 1.00 81.06 90 GLN A CA 1
ATOM 726 C C . GLN A 1 90 ? -12.852 3.212 10.039 1.00 81.06 90 GLN A C 1
ATOM 728 O O . GLN A 1 90 ? -13.701 4.025 9.679 1.00 81.06 90 GLN A O 1
ATOM 733 N N . ILE A 1 91 ? -12.963 1.899 9.799 1.00 82.12 91 ILE A N 1
ATOM 734 C CA . ILE A 1 91 ? -14.144 1.283 9.173 1.00 82.12 91 ILE A CA 1
ATOM 735 C C . ILE A 1 91 ? -15.366 1.415 10.095 1.00 82.12 91 ILE A C 1
ATOM 737 O O . ILE A 1 91 ? -16.435 1.808 9.641 1.00 82.12 91 ILE A O 1
ATOM 741 N N . HIS A 1 92 ? -15.208 1.143 11.396 1.00 81.81 92 HIS A N 1
ATOM 742 C CA . HIS A 1 92 ? -16.319 1.185 12.358 1.00 81.81 92 HIS A CA 1
ATOM 743 C C . HIS A 1 92 ? -16.696 2.602 12.801 1.00 81.81 92 HIS A C 1
ATOM 745 O O . HIS A 1 92 ? -17.866 2.884 13.049 1.00 81.81 92 HIS A O 1
ATOM 751 N N . ARG A 1 93 ? -15.714 3.497 12.948 1.00 80.31 93 ARG A N 1
ATOM 752 C CA . ARG A 1 93 ? -15.928 4.898 13.326 1.00 80.31 93 ARG A C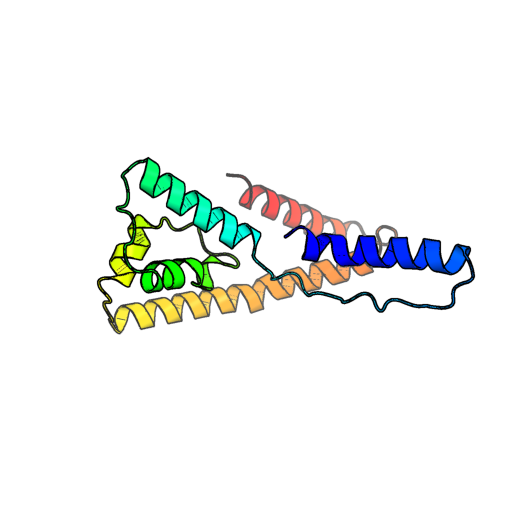A 1
ATOM 753 C C . ARG A 1 93 ? -15.320 5.813 12.281 1.00 80.31 93 ARG A C 1
ATOM 755 O O . ARG A 1 93 ? -14.142 6.164 12.334 1.00 80.31 93 ARG A O 1
ATOM 762 N N . ARG A 1 94 ? -16.169 6.235 11.351 1.00 75.31 94 ARG A N 1
ATOM 763 C CA . ARG A 1 94 ? -15.804 7.172 10.299 1.00 75.31 94 ARG A CA 1
ATOM 764 C C . ARG A 1 94 ? -15.863 8.600 10.832 1.00 75.31 94 ARG A C 1
ATOM 766 O O . ARG A 1 94 ? -16.916 9.058 11.259 1.00 75.31 94 ARG A O 1
ATOM 773 N N . SER A 1 95 ? -14.733 9.297 10.801 1.00 77.56 95 SER A N 1
ATOM 774 C CA . SER A 1 95 ? -14.665 10.729 11.091 1.00 77.56 95 SER A CA 1
ATOM 775 C C . SER A 1 95 ? -14.296 11.473 9.817 1.00 77.56 95 SER A C 1
ATOM 777 O O . SER A 1 95 ? -13.305 11.139 9.164 1.00 77.56 95 SER A O 1
ATOM 779 N N . HIS A 1 96 ? -15.100 12.468 9.457 1.00 79.06 96 HIS A N 1
ATOM 780 C CA . HIS A 1 96 ? -14.833 13.351 8.332 1.00 79.06 96 HIS A CA 1
ATOM 781 C C . HIS A 1 96 ? -14.485 14.732 8.872 1.00 79.06 96 HIS A C 1
ATOM 783 O O . HIS A 1 96 ? -15.290 15.365 9.549 1.00 79.06 96 HIS A O 1
ATOM 789 N N . ASN A 1 97 ? -13.271 15.188 8.577 1.00 88.25 97 ASN A N 1
ATOM 790 C CA . ASN A 1 97 ? -12.808 16.525 8.913 1.00 88.25 97 ASN A CA 1
ATOM 791 C C . ASN A 1 97 ? -12.240 17.169 7.648 1.00 88.25 97 ASN A C 1
ATOM 793 O O . ASN A 1 97 ? -11.440 16.545 6.946 1.00 88.25 97 ASN A O 1
ATOM 797 N N . LEU A 1 98 ? -12.627 18.416 7.386 1.00 90.62 98 LEU A N 1
ATOM 798 C CA . LEU A 1 98 ? -12.129 19.201 6.262 1.00 90.62 98 LEU A CA 1
ATOM 799 C C . LEU A 1 98 ? -10.598 19.328 6.291 1.00 90.62 98 LEU A C 1
ATOM 801 O O . LEU A 1 98 ? -9.953 19.199 5.257 1.00 90.62 98 LEU A O 1
ATOM 805 N N . LYS A 1 99 ? -10.006 19.440 7.485 1.00 90.56 99 LYS A N 1
ATOM 806 C CA . LYS A 1 99 ? -8.548 19.507 7.664 1.00 90.56 99 LYS A CA 1
ATOM 807 C C . LYS A 1 99 ? -7.825 18.244 7.176 1.00 90.56 99 LYS A C 1
ATOM 809 O O . LYS A 1 99 ? -6.739 18.325 6.615 1.00 90.56 99 LYS A O 1
ATOM 814 N N . ASN A 1 100 ? -8.434 17.068 7.354 1.00 85.56 100 ASN A N 1
ATOM 815 C CA . ASN A 1 100 ? -7.859 15.812 6.860 1.00 85.56 100 ASN A CA 1
ATOM 816 C C . ASN A 1 100 ? -7.950 15.714 5.332 1.00 85.56 100 ASN A C 1
ATOM 818 O O . ASN A 1 100 ? -7.061 15.140 4.709 1.00 85.56 100 ASN A O 1
ATOM 822 N N . ALA A 1 101 ? -9.007 16.273 4.735 1.00 88.38 101 ALA A N 1
ATOM 823 C CA . ALA A 1 101 ? -9.144 16.345 3.284 1.00 88.38 101 ALA A CA 1
ATOM 824 C C . ALA A 1 101 ? -8.114 17.306 2.670 1.00 88.38 101 ALA A C 1
ATOM 826 O O . ALA A 1 101 ? -7.497 16.967 1.664 1.00 88.38 101 ALA A O 1
ATOM 827 N N . GLU A 1 102 ? -7.886 18.459 3.301 1.00 93.56 102 GLU A N 1
ATOM 828 C CA . GLU A 1 102 ? -6.865 19.425 2.884 1.00 93.56 102 GLU A CA 1
ATOM 829 C C . GLU A 1 102 ? -5.456 18.823 2.938 1.00 93.56 102 GLU A C 1
ATOM 831 O O . GLU A 1 102 ? -4.734 18.877 1.942 1.00 93.56 102 GLU A O 1
ATOM 836 N N . ASN A 1 103 ? -5.097 18.180 4.056 1.00 90.69 103 ASN A N 1
ATOM 837 C CA . ASN A 1 103 ? -3.831 17.456 4.173 1.00 90.69 103 ASN A CA 1
ATOM 838 C C . ASN A 1 103 ? -3.713 16.411 3.053 1.00 90.69 103 ASN A C 1
ATOM 840 O O . ASN A 1 103 ? -2.813 16.493 2.221 1.00 90.69 103 ASN A O 1
ATOM 844 N N . GLY A 1 104 ? -4.705 15.522 2.918 1.00 88.69 104 GLY A N 1
ATOM 845 C CA . GLY A 1 104 ? -4.699 14.495 1.874 1.00 88.69 104 GLY A CA 1
ATOM 846 C C . GLY A 1 104 ? -4.515 15.058 0.458 1.00 88.69 104 GLY A C 1
ATOM 847 O O . GLY A 1 104 ? -3.774 14.480 -0.336 1.00 88.69 104 GLY A O 1
ATOM 848 N N . LEU A 1 105 ? -5.126 16.207 0.147 1.00 93.44 105 LEU A N 1
ATOM 849 C CA . LEU A 1 105 ? -4.960 16.887 -1.138 1.00 93.44 105 LEU A CA 1
ATOM 850 C C . LEU A 1 105 ? -3.550 17.468 -1.315 1.00 93.44 105 LEU A C 1
ATOM 852 O O . LEU A 1 105 ? -2.979 17.382 -2.406 1.00 93.44 105 LEU A O 1
ATOM 856 N N . ARG A 1 106 ? -2.969 18.033 -0.254 1.00 94.00 106 ARG A N 1
ATOM 857 C CA . ARG A 1 106 ? -1.591 18.532 -0.240 1.00 94.00 106 ARG A CA 1
ATOM 858 C C . ARG A 1 106 ? -0.593 17.404 -0.484 1.00 94.00 106 ARG A C 1
ATOM 860 O O . ARG A 1 106 ? 0.215 17.507 -1.407 1.00 94.00 106 ARG A O 1
ATOM 867 N N . GLU A 1 107 ? -0.671 16.316 0.281 1.00 91.25 107 GLU A N 1
ATOM 868 C CA . GLU A 1 107 ? 0.204 15.153 0.098 1.00 91.25 107 GLU A CA 1
ATOM 869 C C . GLU A 1 107 ? 0.023 14.518 -1.288 1.00 91.25 107 GLU A C 1
ATOM 871 O O . GLU A 1 107 ? 1.010 14.174 -1.944 1.00 91.25 107 GLU A O 1
ATOM 876 N N . PHE A 1 108 ? -1.216 14.432 -1.783 1.00 91.56 108 PHE A N 1
ATOM 877 C CA . PHE A 1 108 ? -1.498 13.955 -3.136 1.00 91.56 108 PHE A CA 1
ATOM 878 C C . PHE A 1 108 ? -0.847 14.838 -4.207 1.00 91.56 108 PHE A C 1
ATOM 880 O O . PHE A 1 108 ? -0.204 14.322 -5.119 1.00 91.56 108 PHE A O 1
ATOM 887 N N . THR A 1 109 ? -0.966 16.162 -4.085 1.00 95.56 109 THR A N 1
ATOM 888 C CA . THR A 1 109 ? -0.396 17.116 -5.048 1.00 95.56 109 THR A CA 1
ATOM 889 C C . THR A 1 109 ? 1.129 17.045 -5.062 1.00 95.56 109 THR A C 1
ATOM 891 O O . THR A 1 109 ? 1.732 17.000 -6.134 1.00 95.56 109 THR A O 1
ATOM 894 N N . ILE A 1 110 ? 1.762 16.964 -3.887 1.00 94.12 110 ILE A N 1
ATOM 895 C C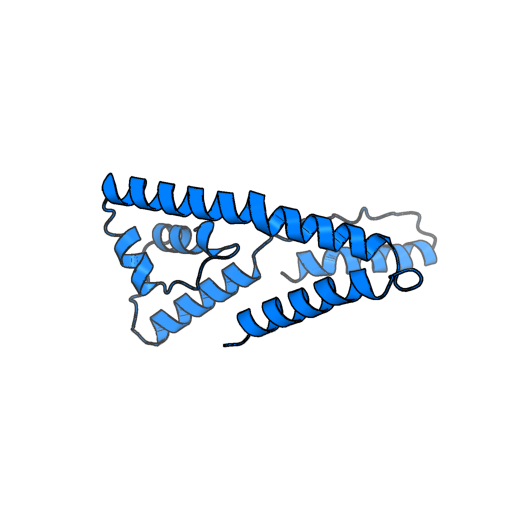A . ILE A 1 110 ? 3.216 16.790 -3.768 1.00 94.12 110 ILE A CA 1
ATOM 896 C C . ILE A 1 110 ? 3.647 15.465 -4.410 1.00 94.12 110 ILE A C 1
ATOM 898 O O . ILE A 1 110 ? 4.564 15.451 -5.232 1.00 94.12 110 ILE A O 1
ATOM 902 N N . GLY A 1 111 ? 2.969 14.358 -4.093 1.00 90.69 111 GLY A N 1
ATOM 903 C CA . GLY A 1 111 ? 3.273 13.044 -4.665 1.00 90.69 111 GLY A CA 1
ATOM 904 C C . GLY A 1 111 ? 3.099 13.002 -6.186 1.00 90.69 111 GLY A C 1
ATOM 905 O O . GLY A 1 111 ? 3.937 12.444 -6.897 1.00 90.69 111 GLY A O 1
ATOM 906 N N . LEU A 1 112 ? 2.052 13.646 -6.706 1.00 92.69 112 LEU A N 1
ATOM 907 C CA . LEU A 1 112 ? 1.811 13.770 -8.142 1.00 92.69 112 LEU A CA 1
ATOM 908 C C . LEU A 1 112 ? 2.885 14.631 -8.817 1.00 92.69 112 LEU A C 1
ATOM 910 O O . LEU A 1 112 ? 3.391 14.250 -9.872 1.00 92.69 112 LEU A O 1
ATOM 914 N N . GLY A 1 113 ? 3.297 15.728 -8.177 1.00 94.88 113 GLY A N 1
ATOM 915 C CA . GLY A 1 113 ? 4.424 16.551 -8.609 1.00 94.88 113 GLY A CA 1
ATOM 916 C C . GLY A 1 113 ? 5.722 15.748 -8.701 1.00 94.88 113 GLY A C 1
ATOM 917 O O . GLY A 1 113 ? 6.357 15.740 -9.751 1.00 94.88 113 GLY A O 1
ATOM 918 N N . LEU A 1 114 ? 6.080 14.988 -7.662 1.00 90.00 114 LEU A N 1
ATOM 919 C CA . LEU A 1 114 ? 7.269 14.124 -7.669 1.00 90.00 114 LEU A CA 1
ATOM 920 C C . LEU A 1 114 ? 7.197 13.051 -8.766 1.00 90.00 114 LEU A C 1
ATOM 922 O O . LEU A 1 114 ? 8.182 12.806 -9.467 1.00 90.00 114 LEU A O 1
ATOM 926 N N . LYS A 1 115 ? 6.025 12.440 -8.973 1.00 88.75 115 LYS A N 1
ATOM 927 C CA . LYS A 1 115 ? 5.830 11.435 -10.025 1.00 88.75 115 LYS A CA 1
ATOM 928 C C . LYS A 1 115 ? 6.017 12.030 -11.423 1.00 88.75 115 LYS A C 1
ATOM 930 O O . LYS A 1 115 ? 6.729 11.461 -12.246 1.00 88.75 115 LYS A O 1
ATOM 935 N N . VAL A 1 116 ? 5.391 13.171 -11.702 1.00 92.44 116 VAL A N 1
ATOM 936 C CA . VAL A 1 116 ? 5.392 13.773 -13.044 1.00 92.44 116 VAL A CA 1
ATOM 937 C C . VAL A 1 116 ? 6.697 14.510 -13.345 1.00 92.44 116 VAL A C 1
ATOM 939 O O . VAL A 1 116 ? 7.232 14.380 -14.447 1.00 92.44 116 VAL A O 1
ATOM 942 N N . LEU A 1 117 ? 7.226 15.268 -12.384 1.00 90.12 117 LEU A N 1
ATOM 943 C CA . LEU A 1 117 ? 8.399 16.119 -12.587 1.00 90.12 117 LEU A CA 1
ATOM 944 C C . LEU A 1 117 ? 9.719 15.371 -12.415 1.00 90.12 117 LEU A C 1
ATOM 946 O O . LEU A 1 117 ? 10.676 15.713 -13.099 1.00 90.12 117 LEU A O 1
ATOM 950 N N . LEU A 1 118 ? 9.790 14.358 -11.546 1.00 87.12 118 LEU A N 1
ATOM 951 C CA . LEU A 1 118 ? 11.027 13.602 -11.325 1.00 87.12 118 LEU A CA 1
ATOM 952 C C . LEU A 1 118 ? 10.938 12.198 -11.918 1.00 87.12 118 LEU A C 1
ATOM 954 O O . LEU A 1 118 ? 11.696 11.876 -12.832 1.00 87.12 118 LEU A O 1
ATOM 958 N N . ALA A 1 119 ? 10.000 11.369 -11.449 1.00 85.06 119 ALA A N 1
ATOM 959 C CA . ALA A 1 119 ? 9.985 9.947 -11.806 1.00 85.06 119 ALA A CA 1
ATOM 960 C C . ALA A 1 119 ? 9.793 9.721 -13.315 1.00 85.06 119 ALA A C 1
ATOM 962 O O . ALA A 1 119 ? 10.529 8.941 -13.919 1.00 85.06 119 ALA A O 1
ATOM 963 N N . ASN A 1 120 ? 8.874 10.452 -13.953 1.00 89.00 120 ASN A N 1
ATOM 964 C CA . ASN A 1 120 ? 8.674 10.356 -15.399 1.00 89.00 120 ASN A CA 1
ATOM 965 C C . ASN A 1 120 ? 9.894 10.857 -16.190 1.00 89.00 120 ASN A C 1
ATOM 967 O O . ASN A 1 120 ? 10.218 10.285 -17.227 1.00 89.00 120 ASN A O 1
ATOM 971 N N . GLN A 1 121 ? 10.589 11.899 -15.722 1.00 86.31 121 GLN A N 1
ATOM 972 C CA . GLN A 1 121 ? 11.783 12.413 -16.406 1.00 86.31 121 GLN A CA 1
ATOM 973 C C . GLN A 1 121 ? 12.929 11.410 -16.343 1.00 86.31 121 GLN A C 1
ATOM 975 O O . GLN A 1 121 ? 13.496 11.056 -17.375 1.00 86.31 121 GLN A O 1
ATOM 980 N N . VAL A 1 122 ? 13.210 10.888 -15.148 1.00 83.50 122 VAL A N 1
ATOM 981 C CA . VAL A 1 122 ? 14.229 9.854 -14.934 1.00 83.50 122 VAL A CA 1
ATOM 982 C C . VAL A 1 122 ? 13.888 8.589 -15.723 1.00 83.50 122 VAL A C 1
ATOM 984 O O . VAL A 1 122 ? 14.765 8.017 -16.365 1.00 83.50 122 VAL A O 1
ATOM 987 N N . GLY A 1 123 ? 12.614 8.186 -15.751 1.00 82.25 123 GLY A N 1
ATOM 988 C CA . GLY A 1 123 ? 12.144 7.060 -16.559 1.00 82.25 123 GLY A CA 1
ATOM 989 C C . GLY A 1 123 ? 12.401 7.256 -18.056 1.00 82.25 123 GLY A C 1
ATOM 990 O O . GLY A 1 123 ? 12.914 6.353 -18.712 1.00 82.25 123 GLY A O 1
ATOM 991 N N . ARG A 1 124 ? 12.129 8.454 -18.594 1.00 81.00 124 ARG A N 1
ATOM 992 C CA . ARG A 1 124 ? 12.411 8.778 -20.003 1.00 81.00 124 ARG A CA 1
ATOM 993 C C . ARG A 1 124 ? 13.905 8.745 -20.317 1.00 81.00 124 ARG A C 1
ATOM 995 O O . ARG A 1 124 ? 14.286 8.127 -21.308 1.00 81.00 124 ARG A O 1
ATOM 1002 N N . LEU A 1 125 ? 14.739 9.334 -19.459 1.00 77.38 125 LEU A N 1
ATOM 1003 C CA . LEU A 1 125 ? 16.198 9.269 -19.594 1.00 77.38 125 LEU A CA 1
ATOM 1004 C C . LEU A 1 125 ? 16.694 7.817 -19.560 1.00 77.38 125 LEU A C 1
ATOM 1006 O O . LEU A 1 125 ? 17.535 7.425 -20.366 1.00 77.38 125 LEU A O 1
ATOM 1010 N N . TRP A 1 126 ? 16.138 6.988 -18.672 1.00 75.06 126 TRP A N 1
ATOM 1011 C CA . TRP A 1 126 ? 16.484 5.571 -18.578 1.00 75.06 126 TRP A CA 1
ATOM 1012 C C . TRP A 1 126 ? 16.151 4.803 -19.861 1.00 75.06 126 TRP A C 1
ATOM 1014 O O . TRP A 1 126 ? 16.989 4.043 -20.350 1.00 75.06 126 TRP A O 1
ATOM 1024 N N . SER A 1 127 ? 14.958 5.016 -20.423 1.00 77.38 127 SER A N 1
ATOM 1025 C CA . SER A 1 127 ? 14.535 4.385 -21.677 1.00 77.38 127 SER A CA 1
ATOM 1026 C C . SER A 1 127 ? 15.373 4.840 -22.871 1.00 77.38 127 SER A C 1
ATOM 1028 O O . SER A 1 127 ? 15.758 4.008 -23.688 1.00 77.38 127 SER A O 1
ATOM 1030 N N . GLN A 1 128 ? 15.705 6.131 -22.953 1.00 72.44 128 GLN A N 1
ATOM 1031 C CA . GLN A 1 128 ? 16.552 6.674 -24.018 1.00 72.44 128 GLN A CA 1
ATOM 1032 C C . GLN A 1 128 ? 17.963 6.082 -23.971 1.00 72.44 128 GLN A C 1
ATOM 1034 O O . GLN A 1 128 ? 18.465 5.638 -24.996 1.00 72.44 128 GLN A O 1
ATOM 1039 N N . VAL A 1 129 ? 18.576 5.975 -22.788 1.00 66.44 129 VAL A N 1
ATOM 1040 C CA . VAL A 1 129 ? 19.908 5.359 -22.647 1.00 66.44 129 VAL A CA 1
ATOM 1041 C C . VAL A 1 129 ? 19.883 3.851 -22.921 1.00 66.44 129 VAL A C 1
ATOM 1043 O O . VAL A 1 129 ? 20.839 3.318 -23.474 1.00 66.44 129 VAL A O 1
ATOM 1046 N N . GLY A 1 130 ? 18.791 3.154 -22.588 1.00 65.50 130 GLY A N 1
ATOM 1047 C CA . GLY A 1 130 ? 18.620 1.738 -22.931 1.00 65.50 130 GLY A CA 1
ATOM 1048 C C . GLY A 1 130 ? 18.518 1.473 -24.440 1.00 65.50 130 GLY A C 1
ATOM 1049 O O . GLY A 1 130 ? 18.952 0.419 -24.895 1.00 65.50 130 GLY A O 1
ATOM 1050 N N . ALA A 1 131 ? 17.991 2.427 -25.213 1.00 64.69 131 ALA A N 1
ATOM 1051 C CA . ALA A 1 131 ? 17.839 2.312 -26.664 1.00 64.69 131 ALA A CA 1
ATOM 1052 C C . ALA A 1 131 ? 19.135 2.588 -27.453 1.00 64.69 131 ALA A C 1
ATOM 1054 O O . ALA A 1 131 ? 19.258 2.129 -28.583 1.00 64.69 131 ALA A O 1
ATOM 1055 N N . ILE A 1 132 ? 20.101 3.308 -26.867 1.00 62.62 132 ILE A N 1
ATOM 1056 C CA . ILE A 1 132 ? 21.364 3.695 -27.532 1.00 62.62 132 ILE A CA 1
ATOM 1057 C C . ILE A 1 132 ? 22.353 2.510 -27.642 1.00 62.62 132 ILE A C 1
ATOM 1059 O O . ILE A 1 132 ? 23.303 2.577 -28.412 1.00 62.62 132 ILE A O 1
ATOM 1063 N N . GLY A 1 133 ? 22.094 1.386 -26.960 1.00 59.09 133 GLY A N 1
ATOM 1064 C CA . GLY A 1 133 ? 22.906 0.167 -27.056 1.00 59.09 133 GLY A CA 1
ATOM 1065 C C . GLY A 1 133 ? 24.262 0.279 -26.345 1.00 59.09 133 GLY A C 1
ATOM 1066 O O . GLY A 1 133 ? 24.930 1.309 -26.374 1.00 59.09 133 GLY A O 1
ATOM 1067 N N . TYR A 1 134 ? 24.687 -0.804 -25.685 1.00 56.47 134 TYR A N 1
ATOM 1068 C CA . TYR A 1 134 ? 25.928 -0.863 -24.891 1.00 56.47 134 TYR A CA 1
ATOM 1069 C C . TYR A 1 134 ? 27.209 -0.575 -25.694 1.00 56.47 134 TYR A C 1
ATOM 1071 O O . TYR A 1 134 ? 28.247 -0.301 -25.099 1.00 56.47 134 TYR A O 1
ATOM 1079 N N . GLU A 1 135 ? 27.134 -0.611 -27.025 1.00 55.81 135 GLU A N 1
ATOM 1080 C CA . GLU A 1 135 ? 28.278 -0.479 -27.930 1.00 55.81 135 GLU A CA 1
ATOM 1081 C C . GLU A 1 135 ? 28.605 0.978 -28.306 1.00 55.81 135 GLU A C 1
ATOM 1083 O O . GLU A 1 135 ? 29.648 1.243 -28.894 1.00 55.81 135 GLU A O 1
ATOM 1088 N N . SER A 1 136 ? 27.752 1.946 -27.943 1.00 54.44 136 SER A N 1
ATOM 1089 C CA . SER A 1 136 ? 27.919 3.368 -28.307 1.00 54.44 136 SER A CA 1
ATOM 1090 C C . SER A 1 136 ? 27.821 4.329 -27.118 1.00 54.44 136 SER A C 1
ATOM 1092 O O . SER A 1 136 ? 27.649 5.536 -27.299 1.00 54.44 136 SER A O 1
ATOM 1094 N N . ILE A 1 137 ? 27.906 3.828 -25.883 1.00 57.84 137 ILE A N 1
ATOM 1095 C CA . ILE A 1 137 ? 27.826 4.682 -24.693 1.00 57.84 137 ILE A CA 1
ATOM 1096 C C . ILE A 1 137 ? 29.163 5.401 -24.503 1.00 57.84 137 ILE A C 1
ATOM 1098 O O . ILE A 1 137 ? 30.148 4.812 -24.064 1.00 57.84 137 ILE A O 1
ATOM 1102 N N . SER A 1 138 ? 29.196 6.704 -24.778 1.00 60.94 138 SER A N 1
ATOM 1103 C CA . SER A 1 138 ? 30.326 7.551 -24.394 1.00 60.94 138 SER A CA 1
ATOM 1104 C C . SER A 1 138 ? 30.473 7.573 -22.864 1.00 60.94 138 SER A C 1
ATOM 1106 O O . SER A 1 138 ? 29.495 7.779 -22.142 1.00 60.94 138 SER A O 1
ATOM 1108 N N . THR A 1 139 ? 31.699 7.416 -22.356 1.00 59.88 139 THR A N 1
ATOM 1109 C CA . THR A 1 139 ? 32.059 7.391 -20.921 1.00 59.88 139 THR A CA 1
ATOM 1110 C C . THR A 1 139 ? 31.404 8.497 -20.060 1.00 59.88 139 THR A C 1
ATOM 1112 O O . THR A 1 139 ? 31.008 8.200 -18.930 1.00 59.88 139 THR A O 1
ATOM 1115 N N . PRO A 1 140 ? 31.182 9.736 -20.561 1.00 63.53 140 PRO A N 1
ATOM 1116 C CA . PRO A 1 140 ? 30.485 10.785 -19.807 1.00 63.53 140 PRO A CA 1
ATOM 1117 C C . PRO A 1 140 ? 28.985 10.533 -19.574 1.00 63.53 140 PRO A C 1
ATOM 1119 O O . PRO A 1 140 ? 28.434 11.042 -18.606 1.00 63.53 140 PRO A O 1
ATOM 1122 N N . LEU A 1 141 ? 28.314 9.749 -20.427 1.00 59.78 141 LEU A N 1
ATOM 1123 C CA . LEU A 1 141 ? 26.894 9.374 -20.292 1.00 59.78 141 LEU A CA 1
ATOM 1124 C C . LEU A 1 141 ? 26.697 8.118 -19.426 1.00 59.78 141 LEU A C 1
ATOM 1126 O O . LEU A 1 141 ? 25.636 7.933 -18.827 1.00 59.78 141 LEU A O 1
ATOM 1130 N N . ALA A 1 142 ? 27.728 7.277 -19.305 1.00 64.38 142 ALA A N 1
ATOM 1131 C CA . ALA A 1 142 ? 27.722 6.123 -18.408 1.00 64.38 142 ALA A CA 1
ATOM 1132 C C . ALA A 1 142 ? 27.790 6.536 -16.925 1.00 64.38 142 ALA A C 1
ATOM 1134 O O . ALA A 1 142 ? 27.150 5.913 -16.077 1.00 64.38 142 ALA A O 1
ATOM 1135 N N . TRP A 1 143 ? 28.534 7.601 -16.605 1.00 65.12 143 TRP A N 1
ATOM 1136 C CA . TRP A 1 143 ? 28.785 8.021 -15.221 1.00 65.12 143 TRP A CA 1
ATOM 1137 C C . TRP A 1 143 ? 27.520 8.460 -14.461 1.00 65.12 143 TRP A C 1
ATOM 1139 O O . TRP A 1 143 ? 27.294 7.956 -13.357 1.00 65.12 143 TRP A O 1
ATOM 1149 N N . PRO A 1 144 ? 26.629 9.301 -15.034 1.00 67.50 144 PRO A N 1
ATOM 1150 C CA . PRO A 1 144 ? 25.373 9.665 -14.387 1.00 67.50 144 PRO A CA 1
ATOM 1151 C C . PRO A 1 144 ? 24.465 8.453 -14.182 1.00 67.50 144 PRO A C 1
ATOM 1153 O O . PRO A 1 144 ? 23.813 8.356 -13.148 1.00 67.50 144 PRO A O 1
ATOM 1156 N N . ARG A 1 145 ? 24.458 7.493 -15.121 1.00 61.09 145 ARG A N 1
ATOM 1157 C CA . ARG A 1 145 ? 23.658 6.261 -15.032 1.00 61.09 145 ARG A CA 1
ATOM 1158 C C . ARG A 1 145 ? 24.110 5.361 -13.882 1.00 61.09 145 ARG A C 1
ATOM 1160 O O . ARG A 1 145 ? 23.267 4.859 -13.139 1.00 61.09 145 ARG A O 1
ATOM 1167 N N . SER A 1 146 ? 25.417 5.173 -13.723 1.00 63.75 146 SER A N 1
ATOM 1168 C CA . SER A 1 146 ? 26.000 4.385 -12.632 1.00 63.75 146 SER A CA 1
ATOM 1169 C C . SER A 1 146 ? 25.786 5.054 -11.277 1.00 63.75 146 SER A C 1
ATOM 1171 O O . SER A 1 146 ? 25.369 4.382 -10.336 1.00 63.75 146 SER A O 1
ATOM 1173 N N . ALA A 1 147 ? 25.987 6.373 -11.196 1.00 64.44 147 ALA A N 1
ATOM 1174 C CA . ALA A 1 147 ? 25.765 7.147 -9.978 1.00 64.44 147 ALA A CA 1
ATOM 1175 C C . ALA A 1 147 ? 24.291 7.111 -9.544 1.00 64.44 147 ALA A C 1
ATOM 1177 O O . ALA A 1 147 ? 24.003 6.778 -8.399 1.00 64.44 147 ALA A O 1
ATOM 1178 N N . PHE A 1 148 ? 23.347 7.331 -10.470 1.00 65.75 148 PHE A N 1
ATOM 1179 C CA . PHE A 1 148 ? 21.916 7.251 -10.160 1.00 65.75 148 PHE A CA 1
ATOM 1180 C C . PHE A 1 148 ? 21.492 5.852 -9.716 1.00 65.75 148 PHE A C 1
ATOM 1182 O O . PHE A 1 148 ? 20.706 5.721 -8.781 1.00 65.75 148 PHE A O 1
ATOM 1189 N N . ARG A 1 149 ? 22.019 4.798 -10.356 1.00 62.84 149 ARG A N 1
ATOM 1190 C CA . ARG A 1 149 ? 21.733 3.412 -9.966 1.00 62.84 149 ARG A CA 1
ATOM 1191 C C . ARG A 1 149 ? 22.288 3.094 -8.576 1.00 62.84 149 ARG A C 1
ATOM 1193 O O . ARG A 1 149 ? 21.600 2.435 -7.805 1.00 62.84 149 ARG A O 1
ATOM 1200 N N . PHE A 1 150 ? 23.482 3.584 -8.244 1.00 59.66 150 PHE A N 1
ATOM 1201 C CA . PHE A 1 150 ? 24.065 3.440 -6.908 1.00 59.66 150 PHE A CA 1
ATOM 1202 C C . PHE A 1 150 ? 23.252 4.177 -5.838 1.00 59.66 150 PHE A C 1
ATOM 1204 O O . PHE A 1 150 ? 22.968 3.592 -4.797 1.00 59.66 150 PHE A O 1
ATOM 1211 N N . THR A 1 151 ? 22.810 5.411 -6.098 1.00 58.47 151 THR A N 1
ATOM 1212 C CA . THR A 1 151 ? 21.976 6.174 -5.154 1.00 58.47 151 THR A CA 1
ATOM 1213 C C . THR A 1 151 ? 20.606 5.527 -4.938 1.00 58.47 151 THR A C 1
ATOM 1215 O O . THR A 1 151 ? 20.151 5.442 -3.801 1.00 58.47 151 THR A O 1
ATOM 1218 N N . LEU A 1 152 ? 19.966 5.009 -5.993 1.00 55.81 152 LEU A N 1
ATOM 1219 C CA . LEU A 1 152 ? 18.682 4.304 -5.875 1.00 55.81 152 LEU A CA 1
ATOM 1220 C C . LEU A 1 152 ? 18.799 2.981 -5.107 1.00 55.81 152 LEU A C 1
ATOM 1222 O O . LEU A 1 152 ? 17.871 2.618 -4.393 1.00 55.81 152 LEU A O 1
ATOM 1226 N N . ILE A 1 153 ? 19.928 2.278 -5.233 1.00 53.31 153 ILE A N 1
ATOM 1227 C CA . ILE A 1 153 ? 20.205 1.057 -4.464 1.00 53.31 153 ILE A CA 1
ATOM 1228 C C . ILE A 1 153 ? 20.462 1.397 -2.990 1.00 53.31 153 ILE A C 1
ATOM 1230 O O . ILE A 1 153 ? 19.878 0.756 -2.125 1.00 53.31 153 ILE A O 1
ATOM 1234 N N . LEU A 1 154 ? 21.249 2.440 -2.703 1.00 46.28 154 LEU A N 1
ATOM 1235 C CA . LEU A 1 154 ? 21.529 2.905 -1.336 1.00 46.28 154 LEU A CA 1
ATOM 1236 C C . LEU A 1 154 ? 20.287 3.433 -0.605 1.00 46.28 154 LEU A C 1
ATOM 1238 O O . LEU A 1 154 ? 20.193 3.291 0.605 1.00 46.28 154 LEU A O 1
ATOM 1242 N N . MET A 1 155 ? 19.328 4.022 -1.324 1.00 44.16 155 MET A N 1
ATOM 1243 C CA . MET A 1 155 ? 18.044 4.450 -0.750 1.00 44.16 155 MET A CA 1
ATOM 1244 C C . MET A 1 155 ? 17.043 3.296 -0.562 1.00 44.16 155 MET A C 1
ATOM 1246 O O . MET A 1 155 ? 16.053 3.470 0.143 1.00 44.16 155 MET A O 1
ATOM 1250 N N . ALA A 1 156 ? 17.263 2.144 -1.206 1.00 40.50 156 ALA A N 1
ATOM 1251 C CA . ALA A 1 156 ? 16.359 0.991 -1.173 1.00 40.50 156 ALA A CA 1
ATOM 1252 C C . ALA A 1 156 ? 16.808 -0.125 -0.213 1.00 40.50 156 ALA A C 1
ATOM 1254 O O . ALA A 1 156 ? 16.042 -1.057 0.034 1.00 40.50 156 ALA A O 1
ATOM 1255 N N . THR A 1 157 ? 18.024 -0.051 0.328 1.00 32.31 157 THR A N 1
ATOM 1256 C CA . THR A 1 157 ? 18.500 -0.932 1.400 1.00 32.31 157 THR A CA 1
ATOM 1257 C C . THR A 1 157 ? 18.339 -0.236 2.758 1.00 32.31 157 THR A C 1
ATOM 1259 O O . THR A 1 157 ? 18.817 0.892 2.877 1.00 32.31 157 THR A O 1
ATOM 1262 N N . PRO A 1 158 ? 17.660 -0.857 3.743 1.00 41.53 158 PRO A N 1
ATOM 1263 C CA . PRO A 1 158 ? 17.525 -0.315 5.097 1.00 41.53 158 PRO A CA 1
ATOM 1264 C C . PRO A 1 158 ? 18.861 -0.241 5.843 1.00 41.53 158 PRO A C 1
ATOM 1266 O O . PRO A 1 158 ? 19.766 -1.048 5.523 1.00 41.53 158 PRO A O 1
#

Organism: NCBI:txid1531

Secondary structure (DSSP, 8-state):
-HHHHHHHHHHHHHHHHHHHTT-------------TTHHHHHHHHHHHHHHHHTTSSPPP--HHHHHHHHT-HHHHHS-----HHHHHHHHHS----HHHHHHHHHHHHHHHHHIIIIIHHHHHHHHHHHHT-TTS--HHHHHHHHHHHHHHHHHH--

Sequence (158 aa):
MFLFKYSGFFAGNLNWILQKIGIGFSIRIPELPLPVGISFYTFQAISYLADVYRKEAFHETSLINYGMYITMFPQLIAGPIVTYASVRKQIHRRSHNLKNAENGLREFTIGLGLKVLLANQVGRLWSQVGAIGYESISTPLAWPRSAFRFTLILMATP

Radius of gyration: 24.03 Å; chains: 1; bounding box: 52×55×58 Å

pLDDT: mean 72.87, std 12.91, range [32.31, 95.56]